Protein AF-A0A7R9XNR0-F1 (afd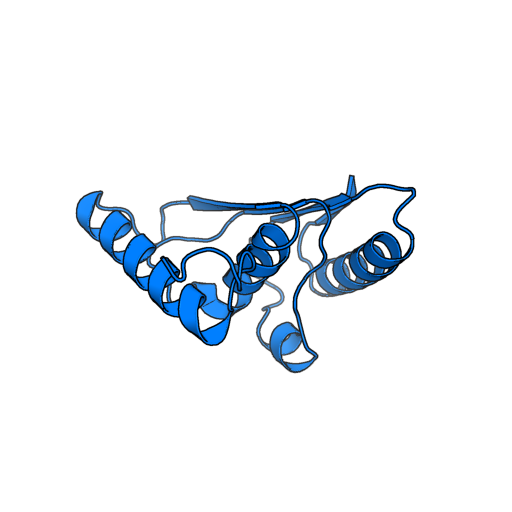b_monomer_lite)

Structure (mmCIF, N/CA/C/O backbone):
data_AF-A0A7R9XNR0-F1
#
_entry.id   AF-A0A7R9XNR0-F1
#
loop_
_atom_site.group_PDB
_atom_site.id
_atom_site.type_symbol
_atom_site.label_atom_id
_atom_site.label_alt_id
_atom_site.label_comp_id
_atom_site.label_asym_id
_atom_site.label_entity_id
_atom_site.label_seq_id
_atom_site.pdbx_PDB_ins_code
_atom_site.Cartn_x
_atom_site.Cartn_y
_atom_site.Cartn_z
_atom_site.occupancy
_atom_site.B_iso_or_equiv
_atom_site.auth_seq_id
_atom_site.auth_comp_id
_atom_site.auth_asym_id
_atom_site.auth_atom_id
_atom_site.pdbx_PDB_model_num
ATOM 1 N N . SER A 1 1 ? -2.581 31.782 -3.401 1.00 45.72 1 SER A N 1
ATOM 2 C CA . SER A 1 1 ? -2.994 30.383 -3.633 1.00 45.72 1 SER A CA 1
ATOM 3 C C . SER A 1 1 ? -1.752 29.513 -3.793 1.00 45.72 1 SER A C 1
ATOM 5 O O . SER A 1 1 ? -1.212 29.400 -4.887 1.00 45.72 1 SER A O 1
ATOM 7 N N . GLU A 1 2 ? -1.265 28.928 -2.701 1.00 44.84 2 GLU A N 1
ATOM 8 C CA . GLU A 1 2 ? -0.027 28.117 -2.649 1.00 44.84 2 GLU A CA 1
ATOM 9 C C . GLU A 1 2 ? -0.237 26.651 -3.089 1.00 44.84 2 GLU A C 1
ATOM 11 O O . GLU A 1 2 ? 0.583 25.772 -2.850 1.00 44.84 2 GLU A O 1
ATOM 16 N N . ASP A 1 3 ? -1.348 26.372 -3.765 1.00 52.56 3 ASP A N 1
ATOM 17 C CA . ASP A 1 3 ? -1.946 25.038 -3.869 1.00 52.56 3 ASP A CA 1
ATOM 18 C C . ASP A 1 3 ? -1.359 24.148 -4.991 1.00 52.56 3 ASP A C 1
ATOM 20 O O . ASP A 1 3 ? -1.977 23.178 -5.423 1.00 52.56 3 ASP A O 1
ATOM 24 N N . ARG A 1 4 ? -0.199 24.499 -5.575 1.00 46.78 4 ARG A N 1
ATOM 25 C CA . ARG A 1 4 ? 0.271 23.857 -6.828 1.00 46.78 4 ARG A CA 1
ATOM 26 C C . ARG A 1 4 ? 1.760 23.538 -6.952 1.00 46.78 4 ARG A C 1
ATOM 28 O O . ARG A 1 4 ? 2.126 22.907 -7.943 1.00 46.78 4 ARG A O 1
ATOM 35 N N . THR A 1 5 ? 2.614 23.892 -5.994 1.00 48.25 5 THR A N 1
ATOM 36 C CA . THR A 1 5 ? 4.060 23.590 -6.074 1.00 48.25 5 THR A CA 1
ATOM 37 C C . THR A 1 5 ? 4.429 22.184 -5.592 1.00 48.25 5 THR A C 1
ATOM 39 O O . THR A 1 5 ? 5.487 21.682 -5.960 1.00 48.25 5 THR A O 1
ATOM 42 N N . HIS A 1 6 ? 3.532 21.478 -4.893 1.00 52.38 6 HIS A N 1
ATOM 43 C CA . HIS A 1 6 ? 3.713 20.065 -4.536 1.00 52.38 6 HIS A CA 1
ATOM 44 C C . HIS A 1 6 ? 2.479 19.236 -4.913 1.00 52.38 6 HIS A C 1
ATOM 46 O O . HIS A 1 6 ? 1.678 18.868 -4.063 1.00 52.38 6 HIS A O 1
ATOM 52 N N . LYS A 1 7 ? 2.331 18.912 -6.205 1.00 64.88 7 LYS A N 1
ATOM 53 C CA . LYS A 1 7 ? 1.274 18.011 -6.720 1.00 64.88 7 LYS A CA 1
ATOM 54 C C . LYS A 1 7 ? 1.501 16.525 -6.376 1.00 64.88 7 LYS A C 1
ATOM 56 O O . LYS A 1 7 ? 0.781 15.662 -6.871 1.00 64.88 7 LYS A O 1
ATOM 61 N N . CYS A 1 8 ? 2.524 16.221 -5.581 1.00 82.44 8 CYS A N 1
ATOM 62 C CA . CYS A 1 8 ? 2.899 14.868 -5.194 1.00 82.44 8 CYS A CA 1
ATOM 63 C C . CYS A 1 8 ? 2.617 14.644 -3.710 1.00 82.44 8 CYS A C 1
ATOM 65 O O . CYS A 1 8 ? 2.798 15.544 -2.889 1.00 82.44 8 CYS A O 1
ATOM 67 N N . TRP A 1 9 ? 2.226 13.416 -3.383 1.00 86.88 9 TRP A N 1
ATOM 68 C CA . TRP A 1 9 ? 2.057 12.958 -2.013 1.00 86.88 9 TRP A CA 1
ATOM 69 C C . TRP A 1 9 ? 3.360 13.090 -1.221 1.00 86.88 9 TRP A C 1
ATOM 71 O O . TRP A 1 9 ? 4.437 12.721 -1.690 1.00 86.88 9 TRP A O 1
ATOM 81 N N . SER A 1 10 ? 3.250 13.589 0.003 1.00 86.88 10 SER A N 1
ATOM 82 C CA . SER A 1 10 ? 4.312 13.615 0.999 1.00 86.88 10 SER A CA 1
ATOM 83 C C . SER A 1 10 ? 4.054 12.510 2.013 1.00 86.88 10 SER A C 1
ATOM 85 O O . SER A 1 10 ? 3.131 12.613 2.817 1.00 86.88 10 SER A O 1
ATOM 87 N N . MET A 1 11 ? 4.879 11.461 2.022 1.00 84.50 11 MET A N 1
ATOM 88 C CA . MET A 1 11 ? 4.651 10.306 2.903 1.00 84.50 11 MET A CA 1
ATOM 89 C C . MET A 1 11 ? 4.620 10.696 4.383 1.00 84.50 11 MET A C 1
ATOM 91 O O . MET A 1 11 ? 3.754 10.237 5.122 1.00 84.50 11 MET A O 1
ATOM 95 N N . ASN A 1 12 ? 5.488 11.614 4.807 1.00 86.00 12 ASN A N 1
ATOM 96 C CA . ASN A 1 12 ? 5.543 12.052 6.203 1.00 86.00 12 ASN A CA 1
ATOM 97 C C . ASN A 1 12 ? 4.314 12.874 6.615 1.00 86.00 12 ASN A C 1
ATOM 99 O O . ASN A 1 12 ? 3.828 12.739 7.736 1.00 86.00 12 ASN A O 1
ATOM 103 N N . ARG A 1 13 ? 3.802 13.726 5.719 1.00 89.38 13 ARG A N 1
ATOM 104 C CA . ARG A 1 13 ? 2.687 14.634 6.025 1.00 89.38 13 ARG A CA 1
ATOM 105 C C . ARG A 1 13 ? 1.324 13.995 5.785 1.00 89.38 13 ARG A C 1
ATOM 107 O O . ARG A 1 13 ? 0.400 14.201 6.570 1.00 89.38 13 ARG A O 1
ATOM 114 N N . ASP A 1 14 ? 1.187 13.256 4.693 1.00 91.69 14 ASP A N 1
ATOM 115 C CA . ASP A 1 14 ? -0.108 12.835 4.171 1.00 91.69 14 ASP A CA 1
ATOM 116 C C . ASP A 1 14 ? -0.510 11.447 4.699 1.00 91.69 14 ASP A C 1
ATOM 118 O O . ASP A 1 14 ? -1.694 11.220 4.945 1.00 91.69 14 ASP A O 1
ATOM 122 N N . THR A 1 15 ? 0.447 10.559 5.013 1.00 91.62 15 T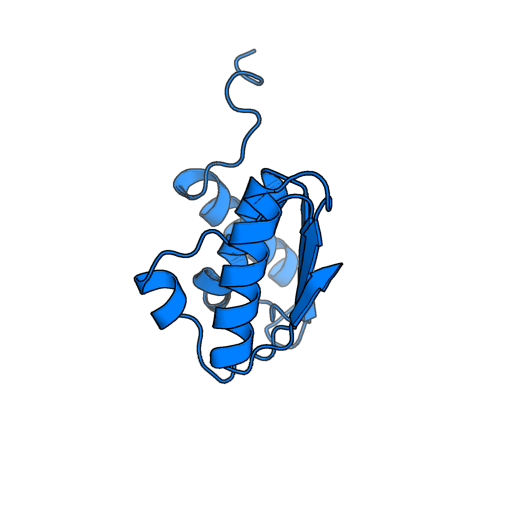HR A N 1
ATOM 123 C CA . THR A 1 15 ? 0.147 9.230 5.593 1.00 91.62 15 THR A CA 1
ATOM 124 C C . THR A 1 15 ? -0.619 9.325 6.915 1.00 91.62 15 THR A C 1
ATOM 126 O O . THR A 1 15 ? -1.674 8.697 7.025 1.00 91.62 15 THR A O 1
ATOM 129 N N . PRO A 1 16 ? -0.200 10.138 7.912 1.00 94.31 16 PRO A N 1
ATOM 130 C CA . PRO A 1 16 ? -0.961 10.269 9.155 1.00 94.31 16 PRO A CA 1
ATOM 131 C C . PRO A 1 16 ? -2.376 10.821 8.936 1.00 94.31 16 PRO A C 1
ATOM 133 O O . PRO A 1 16 ? -3.310 10.392 9.611 1.00 94.31 16 PRO A O 1
ATOM 136 N N . ARG A 1 17 ? -2.550 11.738 7.972 1.00 95.31 17 ARG A N 1
ATOM 137 C CA . ARG A 1 17 ? -3.849 12.348 7.643 1.00 95.31 17 ARG A CA 1
ATOM 138 C C . ARG A 1 17 ? -4.805 11.336 7.021 1.00 95.31 17 ARG A C 1
ATOM 140 O O . ARG A 1 17 ? -5.967 11.272 7.414 1.00 95.31 17 ARG A O 1
ATOM 147 N N . VAL A 1 18 ? -4.313 10.529 6.084 1.00 95.25 18 VAL A N 1
ATOM 148 C CA . VAL A 1 18 ? -5.105 9.474 5.442 1.00 95.25 18 VAL A CA 1
ATOM 149 C C . VAL A 1 18 ? -5.487 8.397 6.452 1.00 95.25 18 VAL A C 1
ATOM 151 O O . VAL A 1 18 ? -6.653 8.023 6.500 1.00 95.25 18 VAL A O 1
ATOM 154 N N . ILE A 1 19 ? -4.564 7.960 7.317 1.00 96.00 19 ILE A N 1
ATOM 155 C CA . ILE A 1 19 ? -4.876 7.008 8.398 1.00 96.00 19 ILE A CA 1
ATOM 156 C C . ILE A 1 19 ? -5.974 7.562 9.313 1.00 96.00 19 ILE A C 1
ATOM 158 O O . ILE A 1 19 ? -6.958 6.873 9.577 1.00 96.00 19 ILE A O 1
ATOM 162 N N . ALA A 1 20 ? -5.842 8.815 9.765 1.00 97.38 20 ALA A N 1
ATOM 163 C CA . ALA A 1 20 ? -6.847 9.449 10.614 1.00 97.38 20 ALA A CA 1
ATOM 164 C C . ALA A 1 20 ? -8.221 9.476 9.931 1.00 97.38 20 ALA A C 1
ATOM 166 O O . ALA A 1 20 ? -9.222 9.101 10.541 1.00 97.38 20 ALA A O 1
ATOM 167 N N . ARG A 1 21 ? -8.262 9.832 8.642 1.00 97.44 21 ARG A N 1
ATOM 168 C CA . ARG A 1 21 ? -9.506 9.869 7.872 1.00 97.44 21 ARG A CA 1
ATOM 169 C C . ARG A 1 21 ? -10.113 8.481 7.659 1.00 97.44 21 ARG A C 1
ATOM 171 O O . ARG A 1 21 ? -11.328 8.339 7.763 1.00 97.44 21 ARG A O 1
ATOM 178 N N . LEU A 1 22 ? -9.299 7.463 7.381 1.00 96.88 22 LEU A N 1
ATOM 179 C CA . LEU A 1 22 ? -9.760 6.077 7.254 1.00 96.88 22 LEU A CA 1
ATOM 180 C C . LEU A 1 22 ? -10.360 5.570 8.569 1.00 96.88 22 LEU A C 1
ATOM 182 O O . LEU A 1 22 ? -11.416 4.945 8.549 1.00 96.88 22 LEU A O 1
ATOM 186 N N . ASN A 1 23 ? -9.735 5.882 9.706 1.00 97.50 23 ASN A N 1
ATOM 187 C CA . ASN A 1 23 ? -10.233 5.481 11.022 1.00 97.50 23 ASN A CA 1
ATOM 188 C C . ASN A 1 23 ? -11.510 6.232 11.421 1.00 97.50 23 ASN A C 1
ATOM 190 O O . ASN A 1 23 ? -12.407 5.636 12.015 1.00 97.50 23 ASN A O 1
ATOM 194 N N . GLU A 1 24 ? -11.627 7.512 11.063 1.00 98.00 24 GLU A N 1
ATOM 195 C CA . GLU A 1 24 ? -12.861 8.283 11.239 1.00 98.00 24 GLU A CA 1
ATOM 196 C C . GLU A 1 24 ? -14.011 7.680 10.421 1.00 98.00 24 GLU A C 1
ATOM 198 O O . GLU A 1 24 ? -15.100 7.470 10.952 1.00 98.00 24 GLU A O 1
ATOM 203 N N . LEU A 1 25 ? -13.763 7.349 9.147 1.00 97.12 25 LEU A N 1
ATOM 204 C CA . LEU A 1 25 ? -14.745 6.675 8.296 1.00 97.12 25 LEU A CA 1
ATOM 205 C C . LEU A 1 25 ? -15.127 5.309 8.865 1.00 97.12 25 LEU A C 1
ATOM 207 O O . LEU A 1 25 ? -16.312 4.989 8.917 1.00 97.12 25 LEU A O 1
ATOM 211 N N . ALA A 1 26 ? -14.147 4.538 9.339 1.00 97.38 26 ALA A N 1
ATOM 212 C CA . ALA A 1 26 ? -14.409 3.248 9.952 1.00 97.38 26 ALA A CA 1
ATOM 213 C C . ALA A 1 26 ? -15.319 3.381 11.178 1.00 97.38 26 ALA A C 1
ATOM 215 O O . ALA A 1 26 ? -16.333 2.696 11.258 1.00 97.38 26 ALA A O 1
ATOM 216 N N . SER A 1 27 ? -15.036 4.334 12.070 1.00 97.44 27 SER A N 1
ATOM 217 C CA . SER A 1 27 ? -15.885 4.620 13.232 1.00 97.44 27 SER A CA 1
ATOM 218 C C . SER A 1 27 ? -17.299 5.051 12.821 1.00 97.44 27 SER A C 1
ATOM 220 O O . SER A 1 27 ? -18.288 4.489 13.286 1.00 97.44 27 SER A O 1
ATOM 222 N N . LYS A 1 28 ? -17.406 5.991 11.872 1.00 97.94 28 LYS A N 1
ATOM 223 C CA . LYS A 1 28 ? -18.687 6.518 11.377 1.00 97.94 28 LYS A CA 1
ATOM 224 C C . LYS A 1 28 ? -19.581 5.439 10.761 1.00 97.94 28 LYS A C 1
ATOM 226 O O . LYS A 1 28 ? -20.800 5.521 10.877 1.00 97.94 28 LYS A O 1
ATOM 231 N N . HIS A 1 29 ? -18.984 4.468 10.074 1.00 97.38 29 HIS A N 1
ATOM 232 C CA . HIS A 1 29 ? -19.702 3.425 9.343 1.00 97.38 29 HIS A CA 1
ATOM 233 C C . HIS A 1 29 ? -19.717 2.065 10.057 1.00 97.38 29 HIS A C 1
ATOM 235 O O . HIS A 1 29 ? -20.256 1.105 9.509 1.00 97.38 29 HIS A O 1
ATOM 241 N N . GLY A 1 30 ? -19.142 1.965 11.261 1.00 96.31 30 GLY A N 1
ATOM 242 C CA . GLY A 1 30 ? -19.021 0.703 11.995 1.00 96.31 30 GLY A CA 1
ATOM 243 C C . GLY A 1 30 ? -18.103 -0.327 11.321 1.00 96.31 30 GLY A C 1
ATOM 244 O O . GLY A 1 30 ? -18.267 -1.526 11.538 1.00 96.31 30 GLY A O 1
ATOM 245 N N . TRP A 1 31 ? -17.161 0.111 10.480 1.00 97.62 31 TRP A N 1
ATOM 246 C CA . TRP A 1 31 ? -16.152 -0.773 9.894 1.00 97.62 31 TRP A CA 1
ATOM 247 C C . TRP A 1 31 ? -15.087 -1.138 10.924 1.00 97.62 31 TRP A C 1
ATOM 249 O O . TRP A 1 31 ? -14.754 -0.359 11.817 1.00 97.62 31 TRP A O 1
ATOM 259 N N . SER A 1 32 ? -14.546 -2.341 10.785 1.00 94.50 32 SER A N 1
ATOM 260 C CA . SER A 1 32 ? -13.605 -2.924 11.738 1.00 94.50 32 SER A CA 1
ATOM 261 C C . SER A 1 32 ? -12.510 -3.706 11.019 1.00 94.50 32 SER A C 1
ATOM 263 O O . SER A 1 32 ? -12.464 -3.753 9.790 1.00 94.50 32 SER A O 1
ATOM 265 N N . GLN A 1 33 ? -11.667 -4.402 11.784 1.00 91.69 33 GLN A N 1
ATOM 266 C CA . GLN A 1 33 ? -10.657 -5.326 11.258 1.00 91.69 33 GLN A CA 1
ATOM 267 C C . GLN A 1 33 ? -11.249 -6.504 10.461 1.00 91.69 33 GLN A C 1
ATOM 269 O O . GLN A 1 33 ? -10.512 -7.249 9.834 1.00 91.69 33 GLN A O 1
ATOM 274 N N . HIS A 1 34 ? -12.571 -6.689 10.441 1.00 93.00 34 HIS A N 1
ATOM 275 C CA . HIS A 1 34 ? -13.221 -7.653 9.544 1.00 93.00 34 HIS A CA 1
ATOM 276 C C . HIS A 1 34 ? -13.629 -7.039 8.196 1.00 93.00 34 HIS A C 1
ATOM 278 O O . HIS A 1 34 ? -13.967 -7.758 7.253 1.00 93.00 34 HIS A O 1
ATOM 284 N N . THR A 1 35 ? -13.603 -5.711 8.079 1.00 96.06 35 THR A N 1
ATOM 285 C CA . THR A 1 35 ? -13.912 -4.991 6.845 1.00 96.06 35 THR A CA 1
ATOM 286 C C . THR A 1 35 ? -12.689 -4.964 5.938 1.00 96.06 35 THR A C 1
ATOM 288 O O . THR A 1 35 ? -11.623 -4.483 6.318 1.00 96.06 35 THR A O 1
ATOM 291 N N . LYS A 1 36 ? -12.858 -5.459 4.709 1.00 95.06 36 LYS A N 1
ATOM 292 C CA . LYS A 1 36 ? -11.790 -5.522 3.709 1.00 95.06 36 LYS A CA 1
ATOM 293 C C . LYS A 1 36 ? -11.577 -4.155 3.063 1.00 95.06 36 LYS A C 1
ATOM 295 O O . LYS A 1 36 ? -12.499 -3.594 2.474 1.00 95.06 36 LYS A O 1
ATOM 300 N N . LEU A 1 37 ? -10.349 -3.662 3.129 1.00 95.19 37 LEU A N 1
ATOM 301 C CA . LEU A 1 37 ? -9.873 -2.458 2.467 1.00 95.19 37 LEU A CA 1
ATOM 302 C C . LEU A 1 37 ? -9.061 -2.846 1.227 1.00 95.19 37 LEU A C 1
ATOM 304 O O . LEU A 1 37 ? -8.155 -3.678 1.295 1.00 95.19 37 LEU A O 1
ATOM 308 N N . PHE A 1 38 ? -9.373 -2.210 0.102 1.00 96.38 38 PHE A N 1
ATOM 309 C CA . PHE A 1 38 ? -8.608 -2.310 -1.135 1.00 96.38 38 PHE A CA 1
ATOM 310 C C . PHE A 1 38 ? -8.060 -0.930 -1.475 1.00 96.38 38 PHE A C 1
ATOM 312 O O . PHE A 1 38 ? -8.805 0.050 -1.485 1.00 96.38 38 PHE A O 1
ATOM 319 N N . ALA A 1 39 ? -6.762 -0.852 -1.740 1.00 95.75 39 ALA A N 1
ATOM 320 C CA . ALA A 1 39 ? -6.091 0.383 -2.103 1.00 95.75 39 ALA A CA 1
ATOM 321 C C . ALA A 1 39 ? -5.704 0.367 -3.581 1.00 95.75 39 ALA A C 1
ATOM 323 O O . ALA A 1 39 ? -5.210 -0.632 -4.100 1.00 95.75 39 ALA A O 1
ATOM 324 N N . HIS A 1 40 ? -5.901 1.497 -4.252 1.00 96.00 40 HIS A N 1
ATOM 325 C CA . HIS A 1 40 ? -5.460 1.710 -5.622 1.00 96.00 40 HIS A CA 1
ATOM 326 C C . HIS A 1 40 ? -4.786 3.073 -5.733 1.00 96.00 40 HIS A C 1
ATOM 328 O O . HIS A 1 40 ? -5.293 4.063 -5.199 1.00 96.00 40 HIS A O 1
ATOM 334 N N . GLY A 1 41 ? -3.662 3.129 -6.440 1.00 94.69 41 GLY A N 1
ATOM 335 C CA . GLY A 1 41 ? -2.950 4.372 -6.678 1.00 94.69 41 GLY A CA 1
ATOM 336 C C . GLY A 1 41 ? -2.247 4.398 -8.028 1.00 94.69 41 GLY A C 1
ATOM 337 O O . GLY A 1 41 ? -1.609 3.428 -8.425 1.00 94.69 41 GLY A O 1
ATOM 338 N N . LEU A 1 42 ? -2.316 5.551 -8.693 1.00 93.00 42 LEU A N 1
ATOM 339 C CA . LEU A 1 42 ? -1.637 5.836 -9.956 1.00 93.00 42 LEU A CA 1
ATOM 340 C C . LEU A 1 42 ? -0.466 6.801 -9.730 1.00 93.00 42 LEU A C 1
ATOM 342 O O . LEU A 1 42 ? -0.635 7.834 -9.079 1.00 93.00 42 LEU A O 1
ATOM 346 N N . SER A 1 43 ? 0.702 6.506 -10.301 1.00 90.62 43 SER A N 1
ATOM 347 C CA . SER A 1 43 ? 1.900 7.353 -10.270 1.00 90.62 43 SER A CA 1
ATOM 348 C C . SER A 1 43 ? 2.270 7.780 -8.838 1.00 90.62 43 SER A C 1
ATOM 350 O O . SER A 1 43 ? 2.525 6.921 -7.997 1.00 90.62 43 SER A O 1
ATOM 352 N N . SER A 1 44 ? 2.255 9.074 -8.498 1.00 89.25 44 SER A N 1
ATOM 353 C CA . SER A 1 44 ? 2.508 9.549 -7.125 1.00 89.25 44 SER A CA 1
ATOM 354 C C . SER A 1 44 ? 1.512 8.988 -6.100 1.00 89.25 44 SER A C 1
ATOM 356 O O . SER A 1 44 ? 1.881 8.754 -4.951 1.00 89.25 44 SER A O 1
ATOM 358 N N . GLY A 1 45 ? 0.266 8.731 -6.509 1.00 91.25 45 GLY A N 1
ATOM 359 C CA . GLY A 1 45 ? -0.722 8.033 -5.690 1.00 91.25 45 GLY A CA 1
ATOM 360 C C . GLY A 1 45 ? -0.417 6.545 -5.541 1.00 91.25 45 GLY A C 1
ATOM 361 O O . GLY A 1 45 ? -0.722 5.977 -4.501 1.00 91.25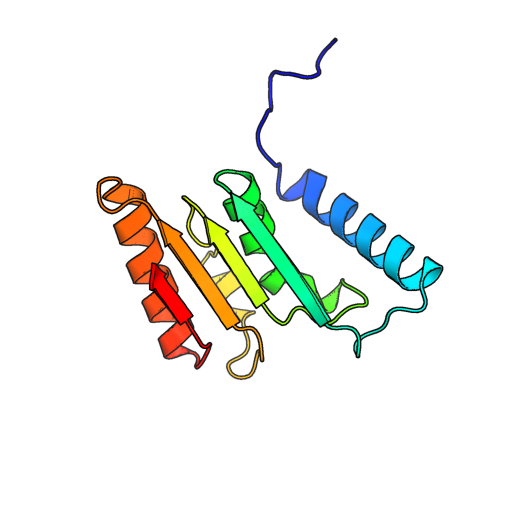 45 GLY A O 1
ATOM 362 N N . GLY A 1 46 ? 0.225 5.925 -6.535 1.00 91.56 46 GLY A N 1
ATOM 363 C CA . GLY A 1 46 ? 0.738 4.554 -6.446 1.00 91.56 46 GLY A CA 1
ATOM 364 C C . GLY A 1 46 ? 1.874 4.452 -5.434 1.00 91.56 46 GLY A C 1
ATOM 365 O O . GLY A 1 46 ? 1.836 3.599 -4.550 1.00 91.56 46 GLY A O 1
ATOM 366 N N . TYR A 1 47 ? 2.806 5.409 -5.474 1.00 88.38 47 TYR A N 1
ATOM 367 C CA . TYR A 1 47 ? 3.829 5.562 -4.438 1.00 88.38 47 TYR A CA 1
ATOM 368 C C . TYR A 1 47 ? 3.214 5.746 -3.048 1.00 88.38 47 TYR A C 1
ATOM 370 O O . TYR A 1 47 ? 3.644 5.094 -2.103 1.00 88.38 47 TYR A O 1
ATOM 378 N N . PHE A 1 48 ? 2.175 6.571 -2.907 1.00 91.62 48 PHE A N 1
ATOM 379 C CA . PHE A 1 48 ? 1.480 6.708 -1.628 1.00 91.62 48 PHE A CA 1
ATOM 380 C C . PHE A 1 48 ? 0.802 5.410 -1.181 1.00 91.62 48 PHE A C 1
ATOM 382 O O . PHE A 1 48 ? 1.029 4.955 -0.062 1.00 91.62 48 PHE A O 1
ATOM 389 N N . ALA A 1 49 ? 0.004 4.786 -2.050 1.00 92.75 49 ALA A N 1
ATOM 390 C CA . ALA A 1 49 ? -0.709 3.550 -1.741 1.00 92.75 49 ALA A CA 1
ATOM 391 C C . ALA A 1 49 ? 0.251 2.418 -1.342 1.00 92.75 49 ALA A C 1
ATOM 393 O O . ALA A 1 49 ? -0.077 1.626 -0.461 1.00 92.75 49 ALA A O 1
ATOM 394 N N . SER A 1 50 ? 1.463 2.400 -1.910 1.00 89.94 50 SER A N 1
ATOM 395 C CA . SER A 1 50 ? 2.522 1.458 -1.538 1.00 89.94 50 SER A CA 1
ATOM 396 C C . SER A 1 50 ? 2.985 1.555 -0.085 1.00 89.94 50 SER A C 1
ATOM 398 O O . SER A 1 50 ? 3.577 0.609 0.418 1.00 89.94 50 SER A O 1
ATOM 400 N N . THR A 1 51 ? 2.694 2.659 0.612 1.00 89.19 51 THR A N 1
ATOM 401 C CA . THR A 1 51 ? 3.029 2.807 2.034 1.00 89.19 51 THR A CA 1
ATOM 402 C C . THR A 1 51 ? 2.037 2.121 2.964 1.00 89.19 51 THR A C 1
ATOM 404 O O . THR A 1 51 ? 2.389 1.784 4.094 1.00 89.19 51 THR A O 1
ATOM 407 N N . LEU A 1 52 ? 0.801 1.900 2.502 1.00 90.88 52 LEU A N 1
ATOM 408 C CA . LEU A 1 52 ? -0.291 1.394 3.331 1.00 90.88 52 LEU A CA 1
ATOM 409 C C . LEU A 1 52 ? -0.013 0.019 3.948 1.00 90.88 52 LEU A C 1
ATOM 411 O O . LEU A 1 52 ? -0.358 -0.146 5.118 1.00 90.88 52 LEU A O 1
ATOM 415 N N . PRO A 1 53 ? 0.643 -0.936 3.258 1.00 90.00 53 PRO A N 1
ATOM 416 C CA . PRO A 1 53 ? 1.067 -2.178 3.885 1.00 90.00 53 PRO A CA 1
ATOM 417 C C . PRO A 1 53 ? 1.905 -1.942 5.144 1.00 90.00 53 PRO A C 1
ATOM 419 O O . PRO A 1 53 ? 1.606 -2.534 6.169 1.00 90.00 53 PRO A O 1
ATOM 422 N N . PHE A 1 54 ? 2.876 -1.028 5.139 1.00 86.62 54 PHE A N 1
ATOM 423 C CA . PHE A 1 54 ? 3.799 -0.815 6.270 1.00 86.62 54 PHE A CA 1
ATOM 424 C C . PHE A 1 54 ? 3.172 -0.097 7.476 1.00 86.62 54 PHE A C 1
ATOM 426 O O . PHE A 1 54 ? 3.732 -0.072 8.574 1.00 86.62 54 PHE A O 1
ATOM 433 N N . VAL A 1 55 ? 2.003 0.513 7.278 1.00 88.06 55 VAL A N 1
ATOM 434 C CA . VAL A 1 55 ? 1.257 1.228 8.324 1.00 88.06 55 VAL A CA 1
ATOM 435 C C . VAL A 1 55 ? -0.103 0.595 8.618 1.00 88.06 55 VAL A C 1
ATOM 437 O O . VAL A 1 55 ? -0.894 1.187 9.353 1.00 88.06 55 VAL A O 1
ATOM 440 N N . ARG A 1 56 ? -0.386 -0.595 8.071 1.00 88.00 56 ARG A N 1
ATOM 441 C CA . ARG A 1 56 ? -1.695 -1.268 8.138 1.00 88.00 56 ARG A CA 1
ATOM 442 C C . ARG A 1 56 ? -2.194 -1.490 9.566 1.00 88.00 56 ARG A C 1
ATOM 444 O O . ARG A 1 56 ? -3.371 -1.298 9.832 1.00 88.00 56 ARG A O 1
ATOM 451 N N . GLN A 1 57 ? -1.291 -1.752 10.507 1.00 88.81 57 GLN A N 1
ATOM 452 C CA . GLN A 1 57 ? -1.561 -1.884 11.943 1.00 88.81 57 GLN A CA 1
ATOM 453 C C . GLN A 1 57 ? -2.165 -0.624 12.589 1.00 88.81 57 GLN A C 1
ATOM 455 O O . GLN A 1 57 ? -2.678 -0.679 13.701 1.00 88.81 57 GLN A O 1
ATOM 460 N N . ARG A 1 58 ? -2.092 0.530 11.913 1.00 92.25 58 ARG A N 1
ATOM 461 C CA . ARG A 1 58 ? -2.667 1.806 12.368 1.00 92.25 58 ARG A CA 1
ATOM 462 C C . ARG A 1 58 ? -4.048 2.079 11.763 1.00 92.25 58 ARG A C 1
ATOM 464 O O . ARG A 1 58 ? -4.638 3.114 12.072 1.00 92.25 58 ARG A O 1
ATOM 471 N N . ILE A 1 59 ? -4.533 1.205 10.881 1.00 93.19 59 ILE A N 1
ATOM 472 C CA . ILE A 1 59 ? -5.798 1.338 10.156 1.00 93.19 59 ILE A CA 1
ATOM 473 C C . ILE A 1 59 ? -6.810 0.374 10.781 1.00 93.19 59 ILE A C 1
ATOM 475 O O . ILE A 1 59 ? -6.528 -0.807 10.940 1.00 93.19 59 ILE A O 1
ATOM 479 N N . ASN A 1 60 ? -8.012 0.857 11.095 1.00 94.56 60 ASN A N 1
ATOM 480 C CA . ASN A 1 60 ? -9.092 0.073 11.712 1.00 94.56 60 ASN A CA 1
ATOM 481 C C . ASN A 1 60 ? -9.832 -0.857 10.730 1.00 94.56 60 ASN A C 1
ATOM 483 O O . ASN A 1 60 ? -10.959 -1.261 10.996 1.00 94.56 60 ASN A O 1
ATOM 487 N N . MET A 1 61 ? -9.222 -1.163 9.588 1.00 94.50 61 MET A N 1
ATOM 488 C CA . MET A 1 61 ? -9.744 -2.017 8.525 1.00 94.50 61 MET A CA 1
ATOM 489 C C . MET A 1 61 ? -8.623 -2.908 8.009 1.00 94.50 61 MET A C 1
ATOM 491 O O . MET A 1 61 ? -7.448 -2.544 8.063 1.00 94.50 61 MET A O 1
ATOM 495 N N . HIS A 1 62 ? -8.993 -4.042 7.430 1.00 93.44 62 HIS A N 1
ATOM 496 C CA . HIS A 1 62 ? -8.042 -5.037 6.963 1.00 93.44 62 HIS A CA 1
ATOM 497 C C . HIS A 1 62 ? -7.650 -4.787 5.509 1.00 93.44 62 HIS A C 1
ATOM 499 O O . HIS A 1 62 ? -8.449 -5.017 4.603 1.00 93.44 62 HIS A O 1
ATOM 505 N N . LEU A 1 63 ? -6.422 -4.328 5.260 1.00 93.50 63 LEU A N 1
ATOM 506 C CA . LEU A 1 63 ? -5.896 -4.171 3.901 1.00 93.50 63 LEU A CA 1
ATOM 507 C C . LEU A 1 63 ? -5.715 -5.543 3.228 1.00 93.50 63 LEU A C 1
ATOM 509 O O . LEU A 1 63 ? -4.830 -6.303 3.601 1.00 93.50 63 LEU A O 1
ATOM 513 N N . ARG A 1 64 ? -6.544 -5.841 2.222 1.00 94.44 64 ARG A N 1
ATOM 514 C CA . ARG A 1 64 ? -6.569 -7.136 1.514 1.00 94.44 64 ARG A CA 1
ATOM 515 C C . ARG A 1 64 ? -6.034 -7.089 0.098 1.00 94.44 64 ARG A C 1
ATOM 517 O O . ARG A 1 64 ? -5.658 -8.122 -0.448 1.00 94.44 64 ARG A O 1
ATOM 524 N N . GLY A 1 65 ? -6.013 -5.913 -0.513 1.00 94.75 65 GLY A N 1
ATOM 525 C CA . GLY A 1 65 ? -5.515 -5.766 -1.869 1.00 94.75 65 GLY A CA 1
ATOM 526 C C . GLY A 1 65 ? -4.914 -4.399 -2.117 1.00 94.75 65 GLY A C 1
ATOM 527 O O . GLY A 1 65 ? -5.399 -3.390 -1.600 1.00 94.75 65 GLY A O 1
ATOM 528 N N . LEU A 1 66 ? -3.867 -4.383 -2.930 1.00 95.44 66 LEU A N 1
ATOM 529 C CA . LEU A 1 66 ? -3.158 -3.183 -3.334 1.00 95.44 66 LEU A CA 1
ATOM 530 C C . LEU A 1 66 ? -2.891 -3.230 -4.837 1.00 95.44 66 LEU A C 1
ATOM 532 O O . LEU A 1 66 ? -2.237 -4.144 -5.322 1.00 95.44 66 LEU A O 1
ATOM 536 N N . CYS A 1 67 ? -3.380 -2.232 -5.565 1.00 96.62 67 CYS A N 1
ATOM 537 C CA . CYS A 1 67 ? -3.096 -2.045 -6.981 1.00 96.62 67 CYS A CA 1
ATOM 538 C C . CYS A 1 67 ? -2.258 -0.777 -7.186 1.00 96.62 67 CYS A C 1
ATOM 540 O O . CYS A 1 67 ? -2.684 0.325 -6.828 1.00 96.62 67 CYS A O 1
ATOM 542 N N . ILE A 1 68 ? -1.064 -0.934 -7.754 1.00 95.25 68 ILE A N 1
ATOM 543 C CA . ILE A 1 68 ? -0.110 0.145 -8.012 1.00 95.25 68 ILE A CA 1
ATOM 544 C C . ILE A 1 68 ? 0.038 0.301 -9.520 1.00 95.25 68 ILE A C 1
ATOM 546 O O . ILE A 1 68 ? 0.526 -0.597 -10.203 1.00 95.25 68 ILE A O 1
ATOM 550 N N . GLN A 1 69 ? -0.359 1.459 -10.038 1.00 93.94 69 GLN A N 1
ATOM 551 C CA . GLN A 1 69 ? -0.318 1.758 -11.461 1.00 93.94 69 GLN A CA 1
ATOM 552 C C . GLN A 1 69 ? 0.764 2.802 -11.777 1.00 93.94 69 GLN A C 1
ATOM 554 O O . GLN A 1 69 ? 0.828 3.846 -11.131 1.00 93.94 69 GLN A O 1
ATOM 559 N N . VAL A 1 70 ? 1.605 2.552 -12.787 1.00 90.31 70 VAL A N 1
ATOM 560 C CA . VAL A 1 70 ? 2.729 3.419 -13.219 1.00 90.31 70 VAL A CA 1
ATOM 561 C C . VAL A 1 70 ? 3.608 3.880 -12.039 1.00 90.31 70 VAL A C 1
ATOM 563 O O . VAL A 1 70 ? 3.982 5.047 -11.926 1.00 90.31 70 VAL A O 1
ATOM 566 N N . ALA A 1 71 ? 3.882 2.964 -11.113 1.00 89.31 71 ALA A N 1
ATOM 567 C CA . ALA A 1 71 ? 4.750 3.164 -9.957 1.00 89.31 71 ALA A CA 1
ATOM 568 C C . ALA A 1 71 ? 5.255 1.802 -9.451 1.00 89.31 71 ALA A C 1
ATOM 570 O O . ALA A 1 71 ? 4.839 0.754 -9.943 1.00 89.31 71 ALA A O 1
ATOM 571 N N . SER A 1 72 ? 6.151 1.837 -8.469 1.00 86.56 72 SER A N 1
ATOM 572 C CA . SER A 1 72 ? 6.687 0.671 -7.761 1.00 86.56 72 SER A CA 1
ATOM 573 C C . SER A 1 72 ? 6.397 0.799 -6.260 1.00 86.56 72 SER A C 1
ATOM 575 O O . SER A 1 72 ? 5.859 1.822 -5.819 1.00 86.56 72 SER A O 1
ATOM 577 N N . LEU A 1 73 ? 6.745 -0.212 -5.462 1.00 84.19 73 LEU A N 1
ATOM 578 C CA . LEU A 1 73 ? 6.720 -0.073 -4.010 1.00 84.19 73 LEU A CA 1
ATOM 579 C C . LEU A 1 73 ? 7.752 0.963 -3.557 1.00 84.19 73 LEU A C 1
ATOM 581 O O . LEU A 1 73 ? 8.848 1.087 -4.108 1.00 84.19 73 LEU A O 1
ATOM 585 N N . HIS A 1 74 ? 7.397 1.707 -2.514 1.00 75.75 74 HIS A N 1
ATOM 586 C CA . HIS A 1 74 ? 8.331 2.519 -1.751 1.00 75.75 74 HIS A CA 1
ATOM 587 C C . HIS A 1 74 ? 8.751 1.756 -0.492 1.00 75.75 74 HIS A C 1
ATOM 589 O O . HIS A 1 74 ? 8.255 2.021 0.602 1.00 75.75 74 HIS A O 1
ATOM 595 N N . ALA A 1 75 ? 9.630 0.772 -0.672 1.00 75.19 75 ALA A N 1
ATOM 596 C CA . ALA A 1 75 ? 10.121 -0.082 0.398 1.00 75.19 75 ALA A CA 1
ATOM 597 C C . ALA A 1 75 ? 11.649 0.009 0.479 1.00 75.19 75 ALA A C 1
ATOM 599 O O . ALA A 1 75 ? 12.346 -0.277 -0.493 1.00 75.19 75 ALA A O 1
ATOM 600 N N . ASP A 1 76 ? 12.171 0.425 1.632 1.00 76.12 76 ASP A N 1
ATOM 601 C CA . ASP A 1 76 ? 13.580 0.219 1.963 1.00 76.12 76 ASP A CA 1
ATOM 602 C C . ASP A 1 76 ? 13.773 -1.168 2.604 1.00 76.12 76 ASP A C 1
ATOM 604 O O . ASP A 1 76 ? 12.808 -1.889 2.866 1.00 76.12 76 ASP A O 1
ATOM 608 N N . ALA A 1 77 ? 15.023 -1.571 2.849 1.00 72.56 77 ALA A N 1
ATOM 609 C CA . ALA A 1 77 ? 15.324 -2.877 3.445 1.00 72.56 77 ALA A CA 1
ATOM 610 C C . ALA A 1 77 ? 14.564 -3.115 4.765 1.00 72.56 77 ALA A C 1
ATOM 612 O O . ALA A 1 77 ? 14.095 -4.220 5.020 1.00 72.56 77 ALA A O 1
ATOM 613 N N . LYS A 1 78 ? 14.368 -2.058 5.561 1.00 74.31 78 LYS A N 1
ATOM 614 C CA . LYS A 1 78 ? 13.645 -2.117 6.832 1.00 74.31 78 LYS A CA 1
ATOM 615 C C . LYS A 1 78 ? 12.138 -2.280 6.623 1.00 74.31 78 LYS A C 1
ATOM 617 O O . LYS A 1 78 ? 11.491 -2.999 7.374 1.00 74.31 78 LYS A O 1
ATOM 622 N N . ALA A 1 79 ? 11.567 -1.647 5.603 1.00 75.12 79 ALA A N 1
ATOM 623 C CA . ALA A 1 79 ? 10.165 -1.810 5.239 1.00 75.12 79 ALA A CA 1
ATOM 624 C C . ALA A 1 79 ? 9.862 -3.273 4.875 1.00 75.12 79 ALA A C 1
ATOM 626 O O . ALA A 1 79 ? 8.862 -3.825 5.337 1.00 75.12 79 ALA A O 1
ATOM 627 N N . TRP A 1 80 ? 10.763 -3.938 4.148 1.00 74.69 80 TRP A N 1
ATOM 628 C CA . TRP A 1 80 ? 10.635 -5.362 3.818 1.00 74.69 80 TRP A CA 1
ATOM 629 C C . TRP A 1 80 ? 10.684 -6.282 5.040 1.00 74.69 80 TRP A C 1
ATOM 631 O O . TRP A 1 80 ? 9.989 -7.292 5.052 1.00 74.69 80 TRP A O 1
ATOM 641 N N . GLU A 1 81 ? 11.438 -5.927 6.083 1.00 73.94 81 GLU A N 1
ATOM 642 C CA . GLU A 1 81 ? 11.441 -6.669 7.354 1.00 73.94 81 GLU A CA 1
ATOM 643 C C . GLU A 1 81 ? 10.104 -6.561 8.108 1.00 73.94 81 GLU A C 1
ATOM 645 O O . GLU A 1 81 ? 9.765 -7.449 8.886 1.00 73.94 81 GLU A O 1
ATOM 650 N N . THR A 1 82 ? 9.331 -5.490 7.883 1.00 73.00 82 THR A N 1
ATOM 651 C CA . THR A 1 82 ? 8.012 -5.293 8.519 1.00 73.00 82 THR A CA 1
ATOM 652 C C . THR A 1 82 ? 6.842 -5.934 7.765 1.00 73.00 82 THR A C 1
ATOM 654 O O . THR A 1 82 ? 5.721 -5.981 8.282 1.00 73.00 82 THR A O 1
ATOM 657 N N . LEU A 1 83 ? 7.073 -6.406 6.538 1.00 74.50 83 LEU A N 1
ATOM 658 C CA . LEU A 1 83 ? 6.118 -7.252 5.825 1.00 74.50 83 LEU A CA 1
ATOM 659 C C . LEU A 1 83 ? 6.268 -8.674 6.362 1.00 74.50 83 LEU A C 1
ATOM 661 O O . LEU A 1 83 ? 7.335 -9.278 6.254 1.00 74.50 83 LEU A O 1
ATOM 665 N N . ASP A 1 84 ? 5.208 -9.191 6.976 1.00 67.19 84 ASP A N 1
ATOM 666 C CA . ASP A 1 84 ? 5.244 -10.537 7.539 1.00 67.19 84 ASP A CA 1
ATOM 667 C C . ASP A 1 84 ? 4.968 -11.553 6.421 1.00 67.19 84 ASP A C 1
ATOM 669 O O . ASP A 1 84 ? 4.204 -11.282 5.491 1.00 67.19 84 ASP A O 1
ATOM 673 N N . ARG A 1 85 ? 5.546 -12.757 6.517 1.00 60.06 85 ARG A N 1
ATOM 674 C CA . ARG A 1 85 ? 5.390 -13.848 5.527 1.00 60.06 85 ARG A CA 1
ATOM 675 C C . ARG A 1 85 ? 3.950 -14.367 5.407 1.00 60.06 85 ARG A C 1
ATOM 677 O O . ARG A 1 85 ? 3.672 -15.261 4.611 1.00 60.06 85 ARG A O 1
ATOM 684 N N . HIS A 1 86 ? 3.046 -13.832 6.221 1.00 52.53 86 HIS A N 1
ATOM 685 C CA . HIS A 1 86 ? 1.650 -14.229 6.330 1.00 52.53 86 HIS A CA 1
ATOM 686 C C . HIS A 1 86 ? 0.675 -13.068 6.118 1.00 52.53 86 HIS A C 1
ATOM 688 O O . HIS A 1 86 ? -0.505 -13.207 6.439 1.00 52.53 86 HIS A O 1
ATOM 694 N N . ASP A 1 87 ? 1.133 -11.944 5.559 1.00 64.69 87 ASP A N 1
ATOM 695 C CA . ASP A 1 87 ? 0.213 -10.894 5.141 1.00 64.69 87 ASP A CA 1
ATOM 696 C C . ASP A 1 87 ? -0.685 -11.411 4.011 1.00 64.69 87 ASP A C 1
ATOM 698 O O . ASP A 1 87 ? -0.247 -11.693 2.898 1.00 64.69 87 ASP A O 1
ATOM 702 N N . ASP A 1 88 ? -1.982 -11.509 4.287 1.00 82.62 88 ASP A N 1
ATOM 703 C CA . ASP A 1 88 ? -3.030 -11.955 3.364 1.00 82.62 88 ASP A CA 1
ATOM 704 C C . ASP A 1 88 ? -3.448 -10.868 2.353 1.00 82.62 88 ASP A C 1
ATOM 706 O O . ASP A 1 88 ? -4.590 -10.838 1.863 1.00 82.62 88 ASP A O 1
ATOM 710 N N . ILE A 1 89 ? -2.507 -9.975 2.044 1.00 90.62 89 ILE A N 1
ATOM 711 C CA . ILE A 1 89 ? -2.618 -8.941 1.025 1.00 90.62 89 ILE A CA 1
ATOM 712 C C . ILE A 1 89 ? -2.266 -9.527 -0.343 1.00 90.62 89 ILE A C 1
ATOM 714 O O . ILE A 1 89 ? -1.285 -10.243 -0.489 1.00 90.62 89 ILE A O 1
ATOM 718 N N . ALA A 1 90 ? -3.045 -9.194 -1.370 1.00 93.38 90 ALA A N 1
ATOM 719 C CA . ALA A 1 90 ? -2.673 -9.439 -2.762 1.00 93.38 90 ALA A CA 1
ATOM 720 C C . ALA A 1 90 ? -2.214 -8.134 -3.425 1.00 93.38 90 ALA A C 1
ATOM 722 O O . ALA A 1 90 ? -2.865 -7.096 -3.273 1.00 93.38 90 ALA A O 1
ATOM 723 N N . VAL A 1 91 ? -1.118 -8.180 -4.182 1.00 94.69 91 VAL A N 1
ATOM 724 C CA . VAL A 1 91 ? -0.558 -7.000 -4.853 1.00 94.69 91 VAL A CA 1
ATOM 725 C C . VAL A 1 91 ? -0.677 -7.141 -6.368 1.00 94.69 91 VAL A C 1
ATOM 727 O O . VAL A 1 91 ? -0.309 -8.161 -6.943 1.00 94.69 91 VAL A O 1
ATOM 730 N N . ALA A 1 92 ? -1.181 -6.103 -7.026 1.00 96.62 92 ALA A N 1
ATOM 731 C CA . ALA A 1 92 ? -1.187 -5.971 -8.473 1.00 96.62 92 ALA A CA 1
ATOM 732 C C . ALA A 1 92 ? -0.340 -4.763 -8.884 1.00 96.62 92 ALA A C 1
ATOM 734 O O . ALA A 1 92 ? -0.552 -3.656 -8.390 1.00 96.62 92 ALA A O 1
ATOM 735 N N . PHE A 1 93 ? 0.591 -4.964 -9.809 1.00 96.31 93 PHE A N 1
ATOM 736 C CA . PHE A 1 93 ? 1.295 -3.883 -10.487 1.00 96.31 93 PHE A CA 1
ATOM 737 C C . PHE A 1 93 ? 0.751 -3.747 -11.900 1.00 96.31 93 PHE A C 1
ATOM 739 O O . PHE A 1 93 ? 0.636 -4.744 -12.603 1.00 96.31 93 PHE A O 1
ATOM 746 N N . ALA A 1 94 ? 0.441 -2.523 -12.310 1.00 94.88 94 ALA A N 1
ATOM 747 C CA . ALA A 1 94 ? 0.060 -2.191 -13.675 1.00 94.88 94 ALA A CA 1
ATOM 748 C C . ALA A 1 94 ? 1.049 -1.154 -14.217 1.00 94.88 94 ALA A C 1
ATOM 750 O O . ALA A 1 94 ? 0.988 0.023 -13.848 1.00 94.88 94 ALA A O 1
ATOM 751 N N . HIS A 1 95 ? 1.997 -1.561 -15.057 1.00 92.12 95 HIS A N 1
ATOM 752 C CA . HIS A 1 95 ? 3.050 -0.668 -15.547 1.00 92.12 95 HIS A CA 1
ATOM 753 C C . HIS A 1 95 ? 3.109 -0.624 -17.072 1.00 92.12 95 HIS A C 1
ATOM 755 O O . HIS A 1 95 ? 2.632 -1.499 -17.780 1.00 92.12 95 HIS A O 1
ATOM 761 N N . MET A 1 96 ? 3.704 0.440 -17.611 1.00 89.25 96 MET A N 1
ATOM 762 C CA . MET A 1 96 ? 3.868 0.562 -19.057 1.00 89.25 96 MET A CA 1
ATOM 763 C C . MET A 1 96 ? 5.099 -0.245 -19.498 1.00 89.25 96 MET A C 1
ATOM 765 O O . MET A 1 96 ? 6.189 0.033 -18.994 1.00 89.25 96 MET A O 1
ATOM 769 N N . PRO A 1 97 ? 5.003 -1.155 -20.488 1.00 81.50 97 PRO A N 1
ATOM 770 C CA . PRO A 1 97 ? 6.154 -1.947 -20.946 1.00 81.50 97 PRO A CA 1
ATOM 771 C C . PRO A 1 97 ? 7.318 -1.101 -21.483 1.00 81.50 97 PRO A C 1
ATOM 773 O O . PRO A 1 97 ? 8.475 -1.509 -21.455 1.00 81.50 97 PRO A O 1
ATOM 776 N N . ARG A 1 98 ? 7.019 0.105 -21.986 1.00 92.06 98 ARG A N 1
ATOM 777 C CA . ARG A 1 98 ? 8.026 1.045 -22.503 1.00 92.06 98 ARG A CA 1
ATOM 778 C C . ARG A 1 98 ? 8.735 1.843 -21.404 1.00 92.06 98 ARG A C 1
ATOM 780 O O . ARG A 1 98 ? 9.805 2.388 -21.667 1.00 92.06 98 ARG A O 1
ATOM 787 N N . ASP A 1 99 ? 8.182 1.902 -20.192 1.00 91.56 99 ASP A N 1
ATOM 788 C CA . ASP A 1 99 ? 8.844 2.523 -19.042 1.00 91.56 99 ASP A CA 1
ATOM 789 C C . ASP A 1 99 ? 9.787 1.512 -18.378 1.00 91.56 99 ASP A C 1
ATOM 791 O O . ASP A 1 99 ? 9.461 0.854 -17.389 1.00 91.56 99 ASP A O 1
ATOM 795 N N . LYS A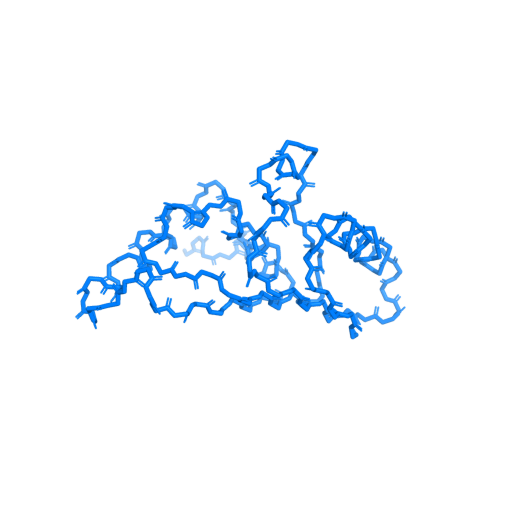 1 100 ? 10.989 1.389 -18.951 1.00 92.75 100 LYS A N 1
ATOM 796 C CA . LYS A 1 100 ? 12.009 0.431 -18.500 1.00 92.75 100 LYS A CA 1
ATOM 797 C C . LYS A 1 100 ? 12.442 0.646 -17.049 1.00 92.75 100 LYS A C 1
ATOM 799 O O . LYS A 1 100 ? 12.832 -0.309 -16.384 1.00 92.75 100 LYS A O 1
ATOM 804 N N . ARG A 1 101 ? 12.409 1.892 -16.560 1.00 90.56 101 ARG A N 1
ATOM 805 C CA . ARG A 1 101 ? 12.828 2.210 -15.190 1.00 90.56 101 ARG A CA 1
ATOM 806 C C . ARG A 1 101 ? 11.815 1.665 -14.193 1.00 90.56 101 ARG A C 1
ATOM 808 O O . ARG A 1 101 ? 12.212 0.982 -13.254 1.00 90.56 101 ARG A O 1
ATOM 815 N N . THR A 1 102 ? 10.533 1.951 -14.404 1.00 90.81 102 THR A N 1
ATOM 816 C CA . THR A 1 102 ? 9.465 1.443 -13.536 1.00 90.81 102 THR A CA 1
ATOM 817 C C . THR A 1 102 ? 9.350 -0.074 -13.651 1.00 90.81 102 THR A C 1
ATOM 819 O O . THR A 1 102 ? 9.268 -0.732 -12.620 1.00 90.81 102 THR A O 1
ATOM 822 N N . ALA A 1 103 ? 9.450 -0.640 -14.861 1.00 92.56 103 ALA A N 1
ATOM 823 C CA . ALA A 1 103 ? 9.419 -2.091 -15.069 1.00 92.56 103 ALA A CA 1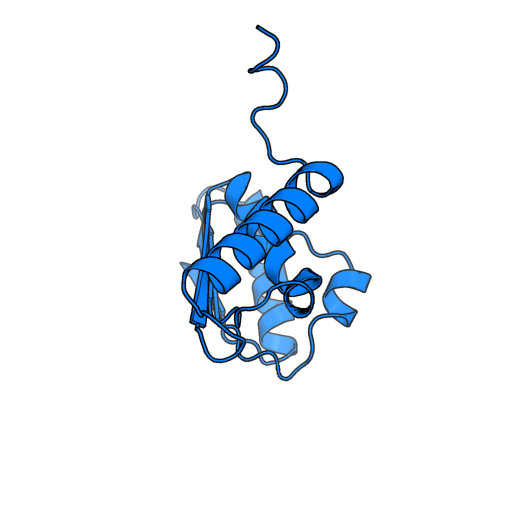
ATOM 824 C C . ALA A 1 103 ? 10.485 -2.822 -14.235 1.00 92.56 103 ALA A C 1
ATOM 826 O O . ALA A 1 103 ? 10.158 -3.758 -13.516 1.00 92.56 103 ALA A O 1
ATOM 827 N N . LYS A 1 104 ? 11.736 -2.336 -14.236 1.00 92.75 104 LYS A N 1
ATOM 828 C CA . LYS A 1 104 ? 12.820 -2.937 -13.441 1.00 92.75 104 LYS A CA 1
ATOM 829 C C . LYS A 1 104 ? 12.523 -2.939 -11.936 1.00 92.75 104 LYS A C 1
ATOM 831 O O . LYS A 1 104 ? 12.831 -3.912 -11.252 1.00 92.75 104 LYS A O 1
ATOM 836 N N . HIS A 1 105 ? 11.961 -1.852 -11.404 1.00 91.94 105 HIS A N 1
ATOM 837 C CA . HIS A 1 105 ? 11.591 -1.802 -9.986 1.00 91.94 105 HIS A CA 1
ATOM 838 C C . HIS A 1 105 ? 10.400 -2.714 -9.682 1.00 91.94 105 HIS A C 1
ATOM 840 O O . HIS A 1 105 ? 10.446 -3.441 -8.701 1.00 91.94 105 HIS A O 1
ATOM 846 N N . VAL A 1 106 ? 9.382 -2.740 -10.549 1.00 93.44 106 VAL A N 1
ATOM 847 C CA . VAL A 1 106 ? 8.234 -3.650 -10.410 1.00 93.44 106 VAL A CA 1
ATOM 848 C C . VAL A 1 106 ? 8.677 -5.113 -10.427 1.00 93.44 106 VAL A C 1
ATOM 850 O O . VAL A 1 106 ? 8.201 -5.895 -9.614 1.00 93.44 106 VAL A O 1
ATOM 853 N N . GLU A 1 107 ? 9.605 -5.495 -11.305 1.00 93.50 107 GLU A N 1
ATOM 854 C CA . GLU A 1 107 ? 10.170 -6.850 -11.336 1.00 93.50 107 GLU A CA 1
ATOM 855 C C . GLU A 1 107 ? 10.882 -7.206 -10.025 1.00 93.50 107 GLU A C 1
ATOM 857 O O . GLU A 1 107 ? 10.664 -8.292 -9.483 1.00 93.50 107 GLU A O 1
ATOM 862 N N . HIS A 1 108 ? 11.699 -6.287 -9.498 1.00 92.38 108 HIS A N 1
ATOM 863 C CA . HIS A 1 108 ? 12.370 -6.460 -8.211 1.00 92.38 108 HIS A CA 1
ATOM 864 C C . HIS A 1 108 ? 11.362 -6.616 -7.062 1.00 92.38 108 HIS A C 1
ATOM 866 O O . HIS A 1 108 ? 11.408 -7.607 -6.335 1.00 92.38 108 HIS A O 1
ATOM 872 N N . ASP A 1 109 ? 10.404 -5.697 -6.954 1.00 92.06 109 ASP A N 1
ATOM 873 C CA . ASP A 1 109 ? 9.376 -5.698 -5.913 1.00 92.06 109 ASP A CA 1
ATOM 874 C C . ASP A 1 109 ? 8.497 -6.952 -5.979 1.00 92.06 109 ASP A C 1
ATOM 876 O O . ASP A 1 109 ? 8.202 -7.575 -4.960 1.00 92.06 109 ASP A O 1
ATOM 880 N N . ALA A 1 110 ? 8.098 -7.361 -7.187 1.00 93.31 110 ALA A N 1
ATOM 881 C CA . ALA A 1 110 ? 7.321 -8.572 -7.403 1.00 93.31 110 ALA A CA 1
ATOM 882 C C . ALA A 1 110 ? 8.104 -9.828 -7.003 1.00 93.31 110 ALA A C 1
ATOM 884 O O . ALA A 1 110 ? 7.515 -10.766 -6.465 1.00 93.31 110 ALA A O 1
ATOM 885 N N . SER A 1 111 ? 9.415 -9.862 -7.256 1.00 92.81 111 SER A N 1
ATOM 886 C CA . SER A 1 111 ? 10.284 -10.954 -6.814 1.00 92.81 111 SER A CA 1
ATOM 887 C C . SER A 1 111 ? 10.358 -11.024 -5.288 1.00 92.81 111 SER A C 1
ATOM 889 O O . SER A 1 111 ? 10.168 -12.102 -4.725 1.00 92.81 111 SER A O 1
ATOM 891 N N . GLU A 1 112 ? 10.570 -9.893 -4.610 1.00 89.56 112 GLU A N 1
ATOM 892 C CA . GLU A 1 112 ? 10.642 -9.847 -3.144 1.00 89.56 112 GLU A CA 1
ATOM 893 C C . GLU A 1 112 ? 9.315 -10.234 -2.484 1.00 89.56 112 GLU A C 1
ATOM 895 O O . GLU A 1 112 ? 9.301 -11.074 -1.585 1.00 89.56 112 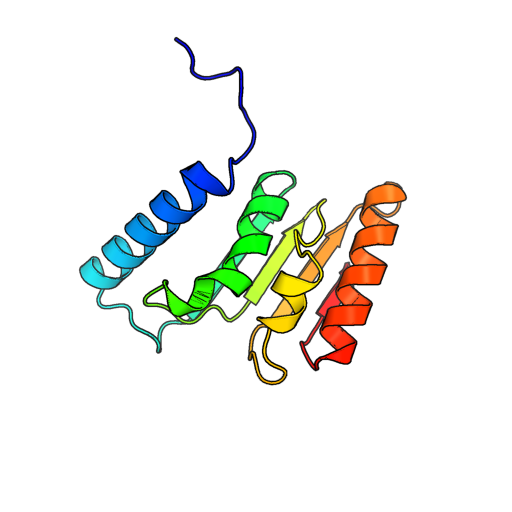GLU A O 1
ATOM 900 N N . LEU A 1 113 ? 8.188 -9.716 -2.980 1.00 90.31 113 LEU A N 1
ATOM 901 C CA . LEU A 1 113 ? 6.855 -10.092 -2.502 1.00 90.31 113 LEU A CA 1
ATOM 902 C C . LEU A 1 113 ? 6.582 -11.593 -2.684 1.00 90.31 113 LEU A C 1
ATOM 904 O O . LEU A 1 113 ? 6.141 -12.262 -1.750 1.00 90.31 113 LEU A O 1
ATOM 908 N N . ARG A 1 114 ? 6.900 -12.157 -3.857 1.00 91.25 114 ARG A N 1
ATOM 909 C CA . ARG A 1 114 ? 6.757 -13.603 -4.100 1.00 91.25 114 ARG A CA 1
ATOM 910 C C . ARG A 1 114 ? 7.660 -14.424 -3.182 1.00 91.25 114 ARG A C 1
ATOM 912 O O . ARG A 1 114 ? 7.228 -15.463 -2.689 1.00 91.25 114 ARG A O 1
ATOM 919 N N . ARG A 1 115 ? 8.887 -13.959 -2.916 1.00 89.12 115 ARG A N 1
ATOM 920 C CA . ARG A 1 115 ? 9.843 -14.615 -2.008 1.00 89.12 115 ARG A CA 1
ATOM 921 C C . ARG A 1 115 ? 9.296 -14.730 -0.583 1.00 89.12 115 ARG A C 1
ATOM 923 O O . ARG A 1 115 ? 9.581 -15.721 0.086 1.00 89.12 115 ARG A O 1
ATOM 930 N N . ILE A 1 116 ? 8.512 -13.752 -0.125 1.00 86.94 116 ILE A N 1
ATOM 931 C CA . ILE A 1 116 ? 7.862 -13.776 1.196 1.00 86.94 116 ILE A CA 1
ATOM 932 C C . ILE A 1 116 ? 6.446 -14.373 1.177 1.00 86.94 116 ILE A C 1
ATOM 934 O O . ILE A 1 116 ? 5.774 -14.348 2.200 1.00 86.94 116 ILE A O 1
ATOM 938 N N . GLY A 1 117 ? 6.000 -14.944 0.053 1.00 88.44 117 GLY A N 1
ATOM 939 C CA . GLY A 1 117 ? 4.715 -15.642 -0.052 1.00 88.44 117 GLY A CA 1
ATOM 940 C C . GLY A 1 117 ? 3.505 -14.752 -0.354 1.00 88.44 117 GLY A C 1
ATOM 941 O O . GLY A 1 117 ? 2.381 -15.250 -0.351 1.00 88.44 117 GLY A O 1
ATOM 942 N N . VAL A 1 118 ? 3.707 -13.467 -0.659 1.00 90.38 118 VAL A N 1
ATOM 943 C CA . VAL A 1 118 ? 2.622 -12.553 -1.043 1.00 90.38 118 VAL A CA 1
ATOM 944 C C . VAL A 1 118 ? 2.175 -12.844 -2.486 1.00 90.38 118 VAL A C 1
ATOM 946 O O . VAL A 1 118 ? 3.015 -12.884 -3.391 1.00 90.38 118 VAL A O 1
ATOM 949 N N . PRO A 1 119 ? 0.866 -13.022 -2.755 1.00 92.25 119 PRO A N 1
ATOM 950 C CA . PRO A 1 119 ? 0.348 -13.143 -4.115 1.00 92.25 119 PRO A CA 1
ATOM 951 C C . PRO A 1 119 ? 0.584 -11.867 -4.934 1.00 92.25 119 PRO A C 1
ATOM 953 O O . PRO A 1 119 ? 0.158 -10.780 -4.535 1.00 92.25 119 PRO A O 1
ATOM 956 N N . VAL A 1 120 ? 1.215 -12.006 -6.108 1.00 94.44 120 VAL A N 1
ATOM 957 C CA . VAL A 1 120 ? 1.529 -10.876 -7.000 1.00 94.44 120 VAL A CA 1
ATOM 958 C C . VAL A 1 120 ? 1.057 -11.107 -8.429 1.00 94.44 120 VAL A C 1
ATOM 960 O O . VAL A 1 120 ? 1.465 -12.078 -9.074 1.00 94.44 120 VAL A O 1
ATOM 963 N N . LEU A 1 121 ? 0.308 -10.138 -8.954 1.00 96.38 121 LEU A N 1
ATOM 964 C CA . LEU A 1 121 ? -0.012 -9.983 -10.371 1.00 96.38 121 LEU A CA 1
ATOM 965 C C . LEU A 1 121 ? 0.783 -8.805 -10.960 1.00 96.38 121 LEU A C 1
ATOM 967 O O . LEU A 1 121 ? 0.858 -7.743 -10.350 1.00 96.38 121 LEU A O 1
ATOM 971 N N . VAL A 1 122 ? 1.363 -8.976 -12.148 1.00 95.06 122 VAL A N 1
ATOM 972 C CA . VAL A 1 122 ? 2.021 -7.894 -12.901 1.00 95.06 122 VAL A CA 1
ATOM 973 C C . VAL A 1 122 ? 1.362 -7.815 -14.275 1.00 95.06 122 VAL A C 1
ATOM 975 O O . VAL A 1 122 ? 1.250 -8.846 -14.941 1.00 95.06 122 VAL A O 1
ATOM 978 N N . VAL A 1 123 ? 0.893 -6.622 -14.647 1.00 88.44 123 VAL A N 1
ATOM 979 C CA . VAL A 1 123 ? 0.135 -6.308 -15.870 1.00 88.44 123 VAL A CA 1
ATOM 980 C C . VAL A 1 123 ? 0.799 -5.166 -16.628 1.00 88.44 123 VAL A C 1
ATOM 982 O O . VAL A 1 123 ? 1.229 -4.186 -15.973 1.00 88.44 123 VAL A O 1
#

Organism: NCBI:txid41880

pLDDT: mean 87.49, std 12.13, range [44.84, 98.0]

Sequence (123 aa):
SEDRTHKCWSMNRDTPRVIARLNELASKHGWSQHTKLFAHGLSSGGYFASTLPFVRQRINMHLRGLCIQVASLHADAKAWETLDRHDDIAVAFAHMPRDKRTAKHVEHDASELRRIGVPVLVV

Foldseek 3Di:
DPPPPDPADDLVPVVVVVQVVQQVVCVVVVNAQVAEDEEEAEDSGLQNQLCCQLCVVSHRYQHQEYEREQAAHPDDPVSLVSRALPRNHAYEYHHDPVPPVRVVRNVVRQVSCVVSPHHYHYD

Radius of gyration: 14.85 Å; chains: 1; bounding box: 35×46×36 Å

Secondary structure (DSSP, 8-state):
--TTS--S--HHHHHHHHHHHHHHHHHHHT--TTSEEEEEEETHHHHHHTTGGGGGGGSSSEEEEEEEES------HHHHHHS-TT---EEEEE--TT-HHHHHHHHHHHHHHHHTT--EEE-